Protein AF-A0A7V2S451-F1 (afdb_monomer)

Solvent-accessible surface area (backbone atoms only — not comparable to full-atom values): 4574 Å² total; per-residue (Å²): 134,86,81,66,71,44,78,48,82,43,49,39,64,56,77,43,52,72,69,53,45,52,57,45,51,66,56,52,58,60,51,64,73,40,80,37,46,74,48,77,47,81,55,64,39,38,35,41,38,32,28,30,63,93,65,44,52,75,68,59,55,50,51,56,37,49,78,72,65,49,59,62,44,75,79,81,125

Nearest PDB structures (foldseek):
  2phc-assembly1_B  TM=6.795E-01  e=5.062E-01  Pyrococcus horikoshii OT3
  3tvi-assembly4_H  TM=5.732E-01  e=3.976E-01  Clostridium acetobutylicum
  3tvi-assembly6_K  TM=5.781E-01  e=1.500E+00  Clostridium acetobutylicum
  3tvi-assembly2_C  TM=5.349E-01  e=1.798E+00  Clostridium acetobutylicum

Mean predicted aligned error: 4.35 Å

Sequence (77 aa):
MKRFNQLEVIHSRHLLSLKQQEQMRCRLQQLLKVTGIVSLCLDSQVLFVEYSDEFLDPGSIKRLLLEMGFPLKEKVQ

Radius of gyration: 12.41 Å; Cα contacts (8 Å, |Δi|>4): 106; chains: 1; bounding box: 28×23×37 Å

Foldseek 3Di:
DDFDKDKDKFFAPAWDDPVRQVVVVVLCVVCCVPAFWDDWDDDGGIIITIGGPVRDDPVRVVVVCVVSVGRTDDPPD

Secondary structure (DSSP, 8-state):
----EEEEEEEBSSPPPHHHHHHHHHHHGGGGGSTTEEEEEEETTEEEEEEETTT--HHHHHHHHHHTT--B-----

Structure (mmCIF, N/CA/C/O backbone):
data_AF-A0A7V2S451-F1
#
_entry.id   AF-A0A7V2S451-F1
#
loop_
_atom_site.group_PDB
_atom_site.id
_atom_site.type_symbol
_atom_site.label_atom_id
_atom_site.label_alt_id
_atom_site.label_comp_id
_atom_site.label_asym_id
_atom_site.label_entity_id
_atom_site.label_seq_id
_atom_site.pdbx_PDB_ins_code
_atom_site.Cartn_x
_atom_site.Cartn_y
_atom_site.Cartn_z
_atom_site.occupancy
_atom_site.B_iso_or_equiv
_atom_site.auth_seq_id
_atom_site.aut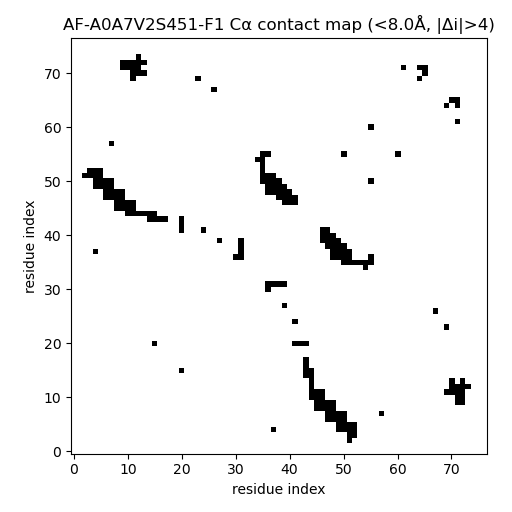h_comp_id
_atom_site.auth_asym_id
_atom_site.auth_atom_id
_atom_site.pdbx_PDB_model_num
ATOM 1 N N . MET A 1 1 ? 9.070 -12.782 -22.699 1.00 44.44 1 MET A N 1
ATOM 2 C CA . MET A 1 1 ? 9.721 -12.811 -21.368 1.00 44.44 1 MET A CA 1
ATOM 3 C C . MET A 1 1 ? 8.626 -12.821 -20.312 1.00 44.44 1 MET A C 1
ATOM 5 O O . MET A 1 1 ? 7.700 -12.031 -20.444 1.00 44.44 1 MET A O 1
ATOM 9 N N . LYS A 1 2 ? 8.662 -13.740 -19.337 1.00 52.81 2 LYS A N 1
ATOM 10 C CA . LYS A 1 2 ? 7.708 -13.732 -18.214 1.00 52.81 2 LYS A CA 1
ATOM 11 C C . LYS A 1 2 ? 8.136 -12.619 -17.256 1.00 52.81 2 LYS A C 1
ATOM 13 O O . LYS A 1 2 ? 9.240 -12.688 -16.732 1.00 52.81 2 LYS A O 1
ATOM 18 N N . ARG A 1 3 ? 7.304 -11.589 -17.090 1.00 61.31 3 ARG A N 1
ATOM 19 C CA . ARG A 1 3 ? 7.463 -10.608 -16.009 1.00 61.31 3 ARG A CA 1
ATOM 20 C C . ARG A 1 3 ? 7.021 -11.294 -14.720 1.00 61.31 3 ARG A C 1
ATOM 22 O O . ARG A 1 3 ? 5.935 -11.874 -14.700 1.00 61.31 3 ARG A O 1
ATOM 29 N N . PHE A 1 4 ? 7.876 -11.308 -13.704 1.00 77.38 4 PHE A N 1
ATOM 30 C CA . PHE A 1 4 ? 7.539 -11.880 -12.407 1.00 77.38 4 PHE A CA 1
ATOM 31 C C . PHE A 1 4 ? 7.015 -10.747 -11.533 1.00 77.38 4 PHE A C 1
ATOM 33 O O . PHE A 1 4 ? 7.774 -9.909 -11.063 1.00 77.38 4 PHE A O 1
ATOM 40 N N . ASN A 1 5 ? 5.698 -10.691 -11.363 1.00 87.94 5 ASN A N 1
ATOM 41 C CA . ASN A 1 5 ? 5.135 -9.834 -10.335 1.00 87.94 5 ASN A CA 1
ATOM 42 C C . ASN A 1 5 ? 5.448 -10.454 -8.968 1.00 87.94 5 ASN A C 1
ATOM 44 O O . ASN A 1 5 ? 5.358 -11.671 -8.791 1.00 87.94 5 ASN A O 1
ATOM 48 N N . GLN A 1 6 ? 5.795 -9.605 -8.013 1.00 94.56 6 GLN A N 1
ATOM 49 C CA . GLN A 1 6 ? 6.030 -9.944 -6.620 1.00 94.56 6 GLN A CA 1
ATOM 50 C C . GLN A 1 6 ? 4.852 -9.469 -5.775 1.00 94.56 6 GLN A C 1
ATOM 52 O O . GLN A 1 6 ? 4.217 -8.463 -6.090 1.00 94.56 6 GLN A O 1
ATOM 57 N N . LEU A 1 7 ? 4.588 -10.171 -4.675 1.00 94.69 7 LEU A N 1
ATOM 58 C CA . LEU A 1 7 ? 3.584 -9.788 -3.688 1.00 94.69 7 LEU A CA 1
ATOM 59 C C . LEU A 1 7 ? 4.277 -9.435 -2.372 1.00 94.69 7 LEU A C 1
ATOM 61 O O . LEU A 1 7 ? 4.850 -10.306 -1.722 1.00 94.69 7 LEU A O 1
ATOM 65 N N . GLU A 1 8 ? 4.190 -8.174 -1.958 1.00 95.31 8 GLU A N 1
ATOM 66 C CA . GLU A 1 8 ? 4.606 -7.738 -0.623 1.00 95.31 8 GLU A CA 1
ATOM 67 C C . GLU A 1 8 ? 3.379 -7.637 0.291 1.00 95.31 8 GLU A C 1
ATOM 69 O O . GLU A 1 8 ? 2.354 -7.046 -0.062 1.00 95.31 8 GLU A O 1
ATOM 74 N N . VAL A 1 9 ? 3.503 -8.193 1.497 1.00 95.69 9 VAL A N 1
ATOM 75 C CA . VAL A 1 9 ? 2.482 -8.120 2.547 1.00 95.69 9 VAL A CA 1
ATOM 76 C C . VAL A 1 9 ? 2.938 -7.133 3.614 1.00 95.69 9 VAL A C 1
ATOM 78 O O . VAL A 1 9 ? 3.959 -7.327 4.277 1.00 95.69 9 VAL A O 1
ATOM 81 N N . ILE A 1 10 ? 2.175 -6.059 3.788 1.00 94.88 10 ILE A N 1
ATOM 82 C CA . ILE A 1 10 ? 2.549 -4.923 4.625 1.00 94.88 10 ILE A CA 1
ATOM 83 C C . ILE A 1 10 ? 1.526 -4.747 5.739 1.00 94.88 10 ILE A C 1
ATOM 85 O O . ILE A 1 10 ? 0.348 -4.500 5.496 1.00 94.88 10 ILE A O 1
ATOM 89 N N . HIS A 1 11 ? 1.987 -4.826 6.984 1.00 94.25 11 HIS A N 1
ATOM 90 C CA . HIS A 1 11 ? 1.124 -4.661 8.148 1.00 94.25 11 HIS A CA 1
ATOM 91 C C . HIS A 1 11 ? 1.067 -3.206 8.605 1.00 94.25 11 HIS A C 1
ATOM 93 O O . HIS A 1 11 ? 2.099 -2.537 8.727 1.00 94.25 11 HIS A O 1
ATOM 99 N N . SER A 1 12 ? -0.131 -2.735 8.946 1.00 93.19 12 SER A N 1
ATOM 100 C CA . SER A 1 12 ? -0.290 -1.505 9.709 1.00 93.19 12 SER A CA 1
ATOM 101 C C . SER A 1 12 ? -0.003 -1.724 11.199 1.00 93.19 12 SER A C 1
ATOM 103 O O . SER A 1 12 ? -0.158 -2.815 11.758 1.00 93.19 12 SER A O 1
ATOM 105 N N . ARG A 1 13 ? 0.408 -0.650 11.874 1.00 92.38 13 ARG A N 1
ATOM 106 C CA . ARG A 1 13 ? 0.728 -0.603 13.305 1.00 92.38 13 ARG A CA 1
ATOM 107 C C . ARG A 1 13 ? -0.466 -0.995 14.180 1.00 92.38 13 ARG A C 1
ATOM 109 O O . ARG A 1 13 ? -0.272 -1.568 15.244 1.00 92.38 13 ARG A O 1
ATOM 116 N N . HIS A 1 14 ? -1.679 -0.692 13.730 1.00 90.38 14 HIS A N 1
ATOM 117 C CA . HIS A 1 14 ? -2.937 -0.989 14.411 1.00 90.38 14 HIS A CA 1
ATOM 118 C C . HIS A 1 14 ? -4.031 -1.337 13.395 1.00 90.38 14 HIS A C 1
ATOM 120 O O . HIS A 1 14 ? -3.895 -1.035 12.206 1.00 90.38 14 HIS A O 1
ATOM 126 N N . LEU A 1 15 ? -5.109 -1.964 13.871 1.00 92.62 15 LEU A N 1
ATOM 127 C CA . LEU A 1 15 ? -6.293 -2.262 13.068 1.00 92.62 15 LEU A CA 1
ATOM 128 C C . LEU A 1 15 ? -6.946 -0.962 12.587 1.00 92.62 15 LEU A C 1
ATOM 130 O O . LEU A 1 15 ? -7.206 -0.064 13.389 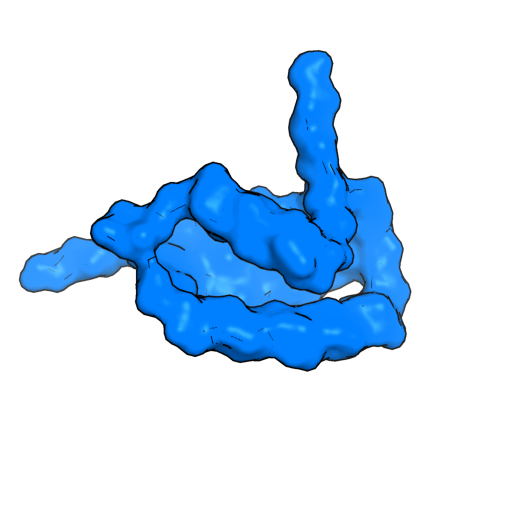1.00 92.62 15 LEU A O 1
ATOM 134 N N . LEU A 1 16 ? -7.235 -0.869 11.291 1.00 91.88 16 LEU A N 1
ATOM 135 C CA . LEU A 1 16 ? -7.945 0.273 10.732 1.00 91.88 16 LEU A CA 1
ATOM 136 C C . LEU A 1 16 ? -9.455 0.047 10.851 1.00 91.88 16 LEU A C 1
ATOM 138 O O . LEU A 1 16 ? -9.989 -0.954 10.3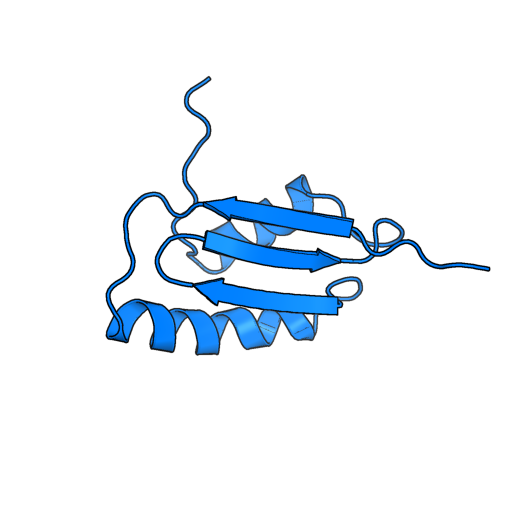69 1.00 91.88 16 LEU A O 1
ATOM 142 N N . SER A 1 17 ? -10.160 1.007 11.448 1.00 94.44 17 SER A N 1
ATOM 143 C CA . SER A 1 17 ? -11.625 1.068 11.382 1.00 94.44 17 SER A CA 1
ATOM 144 C C . SER A 1 17 ? -12.108 1.139 9.929 1.00 94.44 17 SER A C 1
ATOM 146 O O . SER A 1 17 ? -11.376 1.589 9.048 1.00 94.44 17 SER A O 1
ATOM 148 N N . LEU A 1 18 ? -13.364 0.766 9.668 1.00 94.31 18 LEU A N 1
ATOM 149 C CA . LEU A 1 18 ? -13.939 0.811 8.315 1.00 94.31 18 LEU A CA 1
ATOM 150 C C . LEU A 1 18 ? -13.786 2.191 7.652 1.00 94.31 18 LEU A C 1
ATOM 152 O O . LEU A 1 18 ? -13.368 2.278 6.500 1.00 94.31 18 LEU A O 1
ATOM 156 N N . LYS A 1 19 ? -14.012 3.273 8.411 1.00 95.00 19 LYS A N 1
ATOM 157 C CA . LYS A 1 19 ? -13.823 4.651 7.935 1.00 95.00 19 LYS A CA 1
ATOM 158 C C . LYS A 1 19 ? -12.365 4.945 7.562 1.00 95.00 19 LYS A C 1
ATOM 160 O O . LYS A 1 19 ? -12.105 5.578 6.543 1.00 95.00 19 LYS A O 1
ATOM 165 N N . GLN A 1 20 ? -11.405 4.486 8.368 1.00 94.31 20 GLN A N 1
ATOM 166 C CA . GLN A 1 20 ? -9.979 4.643 8.061 1.00 94.31 20 GLN A CA 1
ATOM 167 C C . GLN A 1 20 ? -9.572 3.814 6.841 1.00 94.31 20 GLN A C 1
ATOM 169 O O . GLN A 1 20 ? -8.797 4.298 6.022 1.00 94.31 20 GLN A O 1
ATOM 174 N N . GLN A 1 21 ? -10.102 2.595 6.693 1.00 94.31 21 GLN A N 1
ATOM 175 C CA . GLN A 1 21 ? -9.850 1.760 5.518 1.00 94.31 21 GLN A CA 1
ATOM 176 C C . GLN A 1 21 ? -10.352 2.437 4.244 1.00 94.31 21 GLN A C 1
ATOM 178 O O . GLN A 1 21 ? -9.621 2.487 3.262 1.00 94.31 21 GLN A O 1
ATOM 183 N N . GLU A 1 22 ? -11.561 2.996 4.257 1.00 94.50 22 GLU A N 1
ATOM 184 C CA . GLU A 1 22 ? -12.126 3.713 3.111 1.00 94.50 22 GLU A CA 1
ATOM 185 C C . GLU A 1 22 ? -11.280 4.935 2.730 1.00 94.50 22 GLU A C 1
ATOM 187 O O . GLU A 1 22 ? -10.841 5.062 1.586 1.00 94.50 22 GLU A O 1
ATOM 192 N N . GLN A 1 23 ? -10.942 5.780 3.709 1.00 94.12 23 GLN A N 1
ATOM 193 C CA . GLN A 1 23 ? -10.066 6.935 3.491 1.00 94.12 23 GLN A CA 1
ATOM 194 C C . GLN A 1 23 ? -8.690 6.525 2.956 1.00 94.12 23 GLN A C 1
ATOM 196 O O . GLN A 1 23 ? -8.145 7.177 2.062 1.00 94.12 23 GLN A O 1
ATOM 201 N N . MET A 1 24 ? -8.127 5.440 3.488 1.00 94.25 24 MET A N 1
ATOM 202 C CA . MET A 1 24 ? -6.827 4.941 3.065 1.00 94.25 24 MET A CA 1
ATOM 203 C C . MET A 1 24 ? -6.886 4.346 1.659 1.00 94.25 24 MET A C 1
ATOM 205 O O . MET A 1 24 ? -6.000 4.630 0.861 1.00 94.25 24 MET A O 1
ATOM 209 N N . ARG A 1 25 ? -7.943 3.604 1.303 1.00 93.94 25 ARG A N 1
ATOM 210 C CA . ARG A 1 25 ? -8.155 3.096 -0.064 1.00 93.94 25 ARG A CA 1
ATOM 211 C C . ARG A 1 25 ? -8.188 4.239 -1.078 1.00 93.94 25 ARG A C 1
ATOM 213 O O . ARG A 1 25 ? -7.495 4.152 -2.088 1.00 93.94 25 ARG A O 1
ATOM 220 N N . CYS A 1 26 ? -8.886 5.339 -0.783 1.00 92.94 26 CYS A N 1
ATOM 221 C CA . 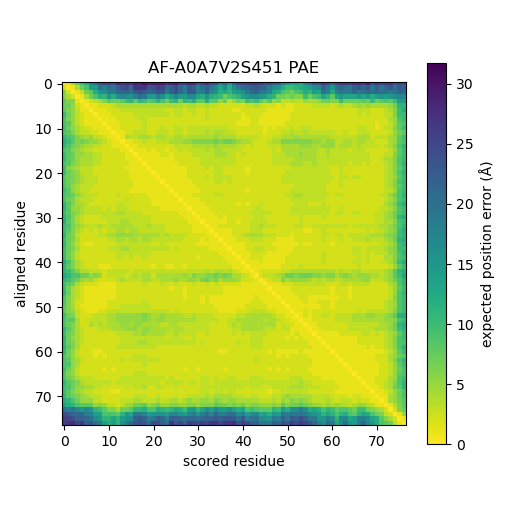CYS A 1 26 ? -8.898 6.524 -1.650 1.00 92.94 26 CYS A CA 1
ATOM 222 C C . CYS A 1 26 ? -7.498 7.127 -1.853 1.00 92.94 26 CYS A C 1
ATOM 224 O O . CYS A 1 26 ? -7.157 7.552 -2.955 1.00 92.94 26 CYS A O 1
ATOM 226 N N . ARG A 1 27 ? -6.660 7.148 -0.809 1.00 93.25 27 ARG A N 1
ATOM 227 C CA . ARG A 1 27 ? -5.267 7.611 -0.926 1.00 93.25 27 ARG A CA 1
ATOM 228 C C . ARG A 1 27 ? -4.414 6.627 -1.726 1.00 93.25 27 ARG A C 1
ATOM 230 O O . ARG A 1 27 ? -3.717 7.041 -2.647 1.00 93.25 27 ARG A O 1
ATOM 237 N N . LEU A 1 28 ? -4.509 5.334 -1.414 1.00 94.56 28 LEU A N 1
ATOM 238 C CA . LEU A 1 28 ? -3.766 4.242 -2.055 1.00 94.56 28 LEU A CA 1
ATOM 239 C C . LEU A 1 28 ? -4.023 4.151 -3.562 1.00 94.56 28 LEU A C 1
ATOM 241 O O . LEU A 1 28 ? -3.122 3.763 -4.296 1.00 94.56 28 LEU A O 1
ATOM 245 N N . GLN A 1 29 ? -5.186 4.584 -4.055 1.00 93.81 29 GLN A N 1
ATOM 246 C CA . GLN A 1 29 ? -5.442 4.674 -5.499 1.00 93.81 29 GLN A CA 1
ATOM 247 C C . GLN A 1 29 ? -4.407 5.526 -6.250 1.00 93.81 29 GLN A C 1
ATOM 249 O O . GLN A 1 29 ? -4.148 5.264 -7.422 1.00 93.81 29 GLN A O 1
ATOM 254 N N . GLN A 1 30 ? -3.780 6.517 -5.603 1.00 93.12 30 GLN A N 1
ATOM 255 C CA . GLN A 1 30 ? -2.729 7.309 -6.250 1.00 93.12 30 GLN A CA 1
ATOM 256 C C . GLN A 1 30 ? -1.462 6.485 -6.528 1.00 93.12 30 GLN A C 1
ATOM 258 O O . GLN A 1 30 ? -0.773 6.765 -7.505 1.00 93.12 30 GLN A O 1
ATOM 263 N N . LEU A 1 31 ? -1.185 5.437 -5.740 1.00 93.50 31 LEU A N 1
ATOM 264 C CA . LEU A 1 31 ? -0.038 4.548 -5.962 1.00 93.50 31 LEU A CA 1
ATOM 265 C C . LEU A 1 31 ? -0.186 3.687 -7.214 1.00 93.50 31 LEU A C 1
ATOM 267 O O . LEU A 1 31 ? 0.821 3.295 -7.785 1.00 93.50 31 LEU A O 1
ATOM 271 N N . LEU A 1 32 ? -1.410 3.451 -7.697 1.00 93.75 32 LEU A N 1
ATOM 272 C CA . LEU A 1 32 ? -1.630 2.741 -8.965 1.00 93.75 32 LEU A CA 1
ATOM 273 C C . LEU A 1 32 ? -1.100 3.520 -10.183 1.00 93.75 32 LEU A C 1
ATOM 275 O O . LEU A 1 32 ? -1.005 2.967 -11.272 1.00 93.75 32 LEU A O 1
ATOM 279 N N . LYS A 1 33 ? -0.758 4.805 -10.015 1.00 93.50 33 LYS A N 1
ATOM 280 C CA . LYS A 1 33 ? -0.101 5.622 -11.047 1.00 93.50 33 LYS A CA 1
ATOM 281 C C . LYS A 1 33 ? 1.423 5.479 -11.035 1.00 93.50 33 LYS A C 1
ATOM 283 O O . LYS A 1 33 ? 2.078 5.983 -11.943 1.00 93.50 33 LYS A O 1
ATOM 288 N N . VAL A 1 34 ? 1.993 4.851 -10.005 1.00 93.88 34 VAL A N 1
ATOM 289 C CA . VAL A 1 34 ? 3.437 4.642 -9.882 1.00 93.88 34 VAL A CA 1
ATOM 290 C C . VAL A 1 34 ? 3.840 3.479 -10.775 1.00 93.88 34 VAL A C 1
ATOM 292 O O . VAL A 1 34 ? 3.324 2.369 -10.640 1.00 93.88 34 VAL A O 1
ATOM 295 N N . THR A 1 35 ? 4.792 3.727 -11.674 1.00 94.44 35 THR A N 1
ATOM 296 C CA . THR A 1 35 ? 5.366 2.687 -12.530 1.00 94.44 35 THR A CA 1
ATOM 297 C C . THR A 1 35 ? 5.869 1.525 -11.680 1.00 94.44 35 THR A C 1
ATOM 299 O O . THR A 1 35 ? 6.671 1.715 -10.771 1.00 94.44 35 THR A O 1
ATOM 302 N N . GLY A 1 36 ? 5.393 0.320 -11.988 1.00 93.69 36 GLY A N 1
ATOM 303 C CA . GLY A 1 36 ? 5.769 -0.897 -11.278 1.00 93.69 36 GLY A CA 1
ATOM 304 C C . GLY A 1 36 ? 4.762 -1.364 -10.232 1.00 93.69 36 GLY A C 1
ATOM 305 O O . GLY A 1 36 ? 4.817 -2.537 -9.889 1.00 93.69 36 GLY A O 1
ATOM 306 N N . ILE A 1 37 ? 3.820 -0.536 -9.762 1.00 96.00 37 ILE A N 1
ATOM 307 C CA . ILE A 1 37 ? 2.700 -1.024 -8.940 1.00 96.00 37 ILE A CA 1
ATOM 308 C C . ILE A 1 37 ? 1.646 -1.644 -9.862 1.00 96.00 37 ILE A C 1
ATOM 310 O O . ILE A 1 37 ? 1.180 -1.002 -10.801 1.00 96.00 37 ILE A O 1
ATOM 314 N N . VAL A 1 38 ? 1.266 -2.891 -9.588 1.00 94.94 38 VAL A N 1
ATOM 315 C CA . VAL A 1 38 ? 0.293 -3.650 -10.387 1.00 94.94 38 VAL A CA 1
ATOM 316 C C . VAL A 1 38 ? -1.075 -3.640 -9.718 1.00 94.94 38 VAL A C 1
ATOM 318 O O . VAL A 1 38 ? -2.075 -3.311 -10.355 1.00 94.94 38 VAL A O 1
ATOM 321 N N . SER A 1 39 ? -1.134 -3.983 -8.430 1.00 95.38 39 SER A N 1
ATOM 322 C CA . SER A 1 39 ? -2.394 -4.052 -7.693 1.00 95.38 39 SER A CA 1
ATOM 323 C C . SER A 1 39 ? -2.204 -3.787 -6.197 1.00 95.38 39 SER A C 1
ATOM 325 O O . SER A 1 39 ? -1.109 -3.919 -5.646 1.00 95.38 39 SER A O 1
ATOM 327 N N . LEU A 1 40 ? -3.285 -3.352 -5.544 1.00 96.31 40 LEU A N 1
ATOM 328 C CA . LEU A 1 40 ? -3.318 -3.011 -4.123 1.00 96.31 40 LEU A CA 1
ATOM 329 C C . LEU A 1 40 ? -4.611 -3.531 -3.496 1.00 96.31 40 LEU A C 1
ATOM 331 O O . LEU A 1 40 ? -5.698 -3.266 -4.013 1.00 96.31 40 LEU A O 1
ATOM 335 N N . CYS A 1 41 ? -4.509 -4.201 -2.350 1.00 95.50 41 CYS A N 1
ATOM 336 C CA . CYS A 1 41 ? -5.669 -4.615 -1.563 1.00 95.50 41 CYS A CA 1
ATOM 337 C C . CYS A 1 41 ? -5.436 -4.318 -0.083 1.00 95.50 41 CYS A C 1
ATOM 339 O O . CYS A 1 41 ? -4.504 -4.843 0.518 1.00 95.50 41 CYS A O 1
ATOM 341 N N . LEU A 1 42 ? -6.280 -3.467 0.504 1.00 95.44 42 LEU A N 1
ATOM 342 C CA . LEU A 1 42 ? -6.262 -3.181 1.936 1.00 95.44 42 LEU A CA 1
ATOM 343 C C . LEU A 1 42 ? -7.404 -3.925 2.622 1.00 95.44 42 LEU A C 1
ATOM 345 O O . LEU A 1 42 ? -8.573 -3.611 2.371 1.00 95.44 42 LEU A O 1
ATOM 349 N N . ASP A 1 43 ? -7.054 -4.824 3.535 1.00 92.50 43 ASP A N 1
ATOM 350 C CA . ASP A 1 43 ? -7.981 -5.503 4.433 1.00 92.50 43 ASP A CA 1
ATOM 351 C C . ASP A 1 43 ? -7.543 -5.305 5.886 1.00 92.50 43 ASP A C 1
ATOM 353 O O . ASP A 1 43 ? -6.534 -5.853 6.327 1.00 92.50 43 ASP A O 1
ATOM 357 N N . SER A 1 44 ? -8.333 -4.532 6.636 1.00 90.12 44 SER A N 1
AT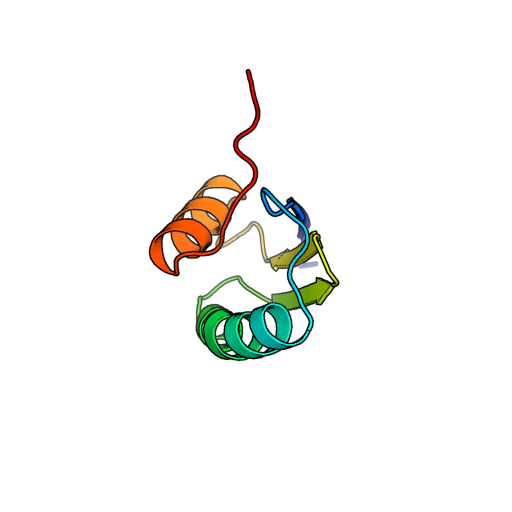OM 358 C CA . SER A 1 44 ? -8.231 -4.362 8.089 1.00 90.12 44 SER A CA 1
ATOM 359 C C . SER A 1 44 ? -6.873 -3.858 8.595 1.00 90.12 44 SER A C 1
ATOM 361 O O . SER A 1 44 ? -6.736 -2.678 8.913 1.00 90.12 44 SER A O 1
ATOM 363 N N . GLN A 1 45 ? -5.869 -4.729 8.682 1.00 93.00 45 GLN A N 1
ATOM 364 C CA . GLN A 1 45 ? -4.506 -4.414 9.118 1.00 93.00 45 GLN A CA 1
ATOM 365 C C . GLN A 1 45 ? -3.443 -4.737 8.053 1.00 93.00 45 GLN A C 1
ATOM 367 O O . GLN A 1 45 ? -2.254 -4.503 8.261 1.00 93.00 45 GLN A O 1
ATOM 372 N N . VAL A 1 46 ? -3.838 -5.314 6.924 1.00 94.50 46 VAL A N 1
ATOM 373 C CA . VAL A 1 46 ? -2.916 -5.868 5.937 1.00 94.50 46 VAL A CA 1
ATOM 374 C C . VAL A 1 46 ? -3.137 -5.184 4.600 1.00 94.50 46 VAL A C 1
ATOM 376 O O . VAL A 1 46 ? -4.246 -5.156 4.071 1.00 94.50 46 VAL A O 1
ATOM 379 N N . LEU A 1 47 ? -2.062 -4.621 4.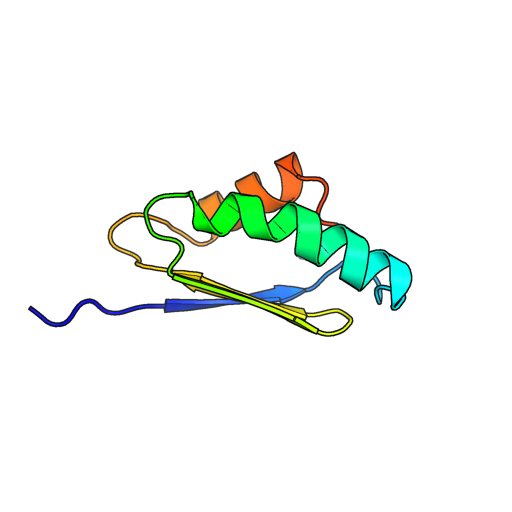063 1.00 96.50 47 LEU A N 1
ATOM 380 C CA . LEU A 1 47 ? -1.982 -4.126 2.703 1.00 96.50 47 LEU A CA 1
ATOM 381 C C . LEU A 1 47 ? -1.182 -5.126 1.869 1.00 96.50 47 LEU A C 1
ATOM 383 O O . LEU A 1 47 ? -0.002 -5.359 2.123 1.00 96.50 47 LEU A O 1
ATOM 387 N N . PHE A 1 48 ? -1.833 -5.686 0.864 1.00 96.62 48 PHE A N 1
ATOM 388 C CA . PHE A 1 48 ? -1.212 -6.495 -0.170 1.00 96.62 48 PHE A CA 1
ATOM 389 C C . PHE A 1 48 ? -0.814 -5.579 -1.323 1.00 96.62 48 PHE A C 1
ATOM 391 O O . PHE A 1 48 ? -1.654 -4.825 -1.822 1.00 96.62 48 PHE A O 1
ATOM 398 N N . VAL A 1 49 ? 0.454 -5.635 -1.724 1.00 96.81 49 VAL A N 1
ATOM 399 C CA . VAL A 1 49 ? 0.996 -4.859 -2.841 1.00 96.81 49 VAL A CA 1
ATOM 400 C C . VAL A 1 49 ? 1.588 -5.811 -3.859 1.00 96.81 49 VAL A C 1
ATOM 402 O O . VAL A 1 49 ? 2.605 -6.449 -3.592 1.00 96.81 49 VAL A O 1
ATOM 405 N N . GLU A 1 50 ? 0.965 -5.893 -5.026 1.00 96.69 50 GLU A N 1
ATOM 406 C CA . GLU A 1 50 ? 1.560 -6.564 -6.172 1.00 96.69 50 GLU A CA 1
ATOM 407 C C . GLU A 1 50 ? 2.373 -5.549 -6.976 1.00 96.69 50 GLU A C 1
ATOM 409 O O . GLU A 1 50 ? 1.868 -4.475 -7.323 1.00 96.69 50 GLU A O 1
ATOM 414 N N . TYR A 1 51 ? 3.627 -5.874 -7.271 1.00 95.81 51 TYR A N 1
ATOM 415 C CA . TYR A 1 51 ? 4.535 -4.982 -7.982 1.00 95.81 51 TYR A CA 1
ATOM 416 C C . TYR A 1 51 ? 5.498 -5.740 -8.896 1.00 95.81 51 TYR A C 1
ATOM 418 O O . TYR A 1 51 ?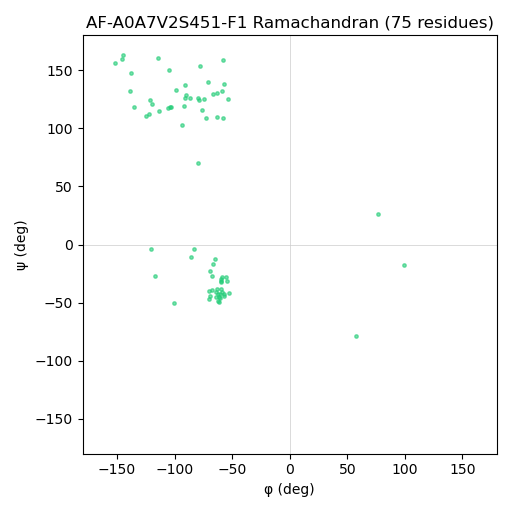 5.737 -6.931 -8.731 1.00 95.81 51 TYR A O 1
ATOM 426 N N . SER A 1 52 ? 6.062 -5.034 -9.868 1.00 94.44 52 SER A N 1
ATOM 427 C CA . SER A 1 52 ? 7.111 -5.531 -10.753 1.00 94.44 52 SER A CA 1
ATOM 428 C C . SER A 1 52 ? 8.479 -5.197 -10.162 1.00 94.44 52 SER A C 1
ATOM 430 O O . SER A 1 52 ? 8.818 -4.019 -10.017 1.00 94.44 52 SER A O 1
ATOM 432 N N . ASP A 1 53 ? 9.275 -6.225 -9.873 1.00 92.50 53 ASP A N 1
ATOM 433 C CA . ASP A 1 53 ? 10.632 -6.099 -9.315 1.00 92.50 53 ASP A CA 1
ATOM 434 C C . ASP A 1 53 ? 11.644 -5.443 -10.273 1.00 92.50 53 ASP A C 1
ATOM 436 O O . ASP A 1 53 ? 12.671 -4.930 -9.840 1.00 92.50 53 ASP A O 1
ATOM 440 N N . GLU A 1 54 ? 11.317 -5.372 -11.565 1.00 92.25 54 GLU A N 1
ATOM 441 C CA . GLU A 1 54 ? 12.045 -4.578 -12.566 1.00 92.25 54 GLU A CA 1
ATOM 442 C C . GLU A 1 54 ? 12.070 -3.068 -12.244 1.00 92.25 54 GLU A C 1
ATOM 444 O O . GLU A 1 54 ? 13.020 -2.377 -12.608 1.00 92.25 54 GLU A O 1
ATOM 449 N N . PHE A 1 55 ? 11.037 -2.545 -11.568 1.00 92.06 55 PHE A N 1
ATOM 450 C CA . PHE A 1 55 ? 10.863 -1.102 -11.344 1.00 92.06 55 PHE A CA 1
ATOM 451 C C . PHE A 1 55 ? 10.894 -0.696 -9.872 1.00 92.06 55 PHE A C 1
ATOM 453 O O . PHE A 1 55 ? 11.199 0.457 -9.567 1.00 92.06 55 PHE A O 1
ATOM 460 N N . LEU A 1 56 ? 10.528 -1.602 -8.964 1.00 93.81 56 LEU A N 1
ATOM 461 C CA . LEU A 1 56 ? 10.349 -1.300 -7.549 1.00 93.81 56 LEU A CA 1
ATOM 462 C C . LEU A 1 56 ? 10.940 -2.396 -6.672 1.00 93.81 56 LEU A C 1
ATOM 464 O O . LEU A 1 56 ? 10.862 -3.577 -6.986 1.00 93.81 56 LEU A O 1
ATOM 468 N N . ASP A 1 57 ? 11.445 -1.986 -5.514 1.00 94.06 57 ASP A N 1
ATOM 469 C CA . ASP A 1 57 ? 11.818 -2.868 -4.416 1.00 94.06 57 ASP A CA 1
ATOM 470 C C . ASP A 1 57 ? 10.906 -2.629 -3.188 1.00 94.06 57 ASP A C 1
ATOM 472 O O . ASP A 1 57 ? 10.306 -1.552 -3.048 1.00 94.06 57 ASP A O 1
ATOM 476 N N . PRO A 1 58 ? 10.818 -3.587 -2.244 1.00 92.69 58 PRO A N 1
ATOM 477 C CA . PRO A 1 58 ? 10.008 -3.439 -1.032 1.00 92.69 58 PRO A CA 1
ATOM 478 C C . PRO A 1 58 ? 10.313 -2.190 -0.193 1.00 92.69 58 PRO A C 1
ATOM 480 O O . PRO A 1 58 ? 9.424 -1.665 0.483 1.00 92.69 58 PRO A O 1
ATOM 483 N N . GLY A 1 59 ? 11.562 -1.720 -0.185 1.00 93.94 59 GLY A N 1
ATOM 484 C CA . GLY A 1 59 ? 11.977 -0.526 0.546 1.00 93.94 59 GLY A CA 1
ATOM 485 C C . GLY A 1 59 ? 11.396 0.746 -0.065 1.00 93.94 59 GLY A C 1
ATOM 486 O O . GLY A 1 59 ? 10.849 1.580 0.663 1.00 93.94 59 GLY A O 1
ATOM 487 N N . SER A 1 60 ? 11.433 0.861 -1.393 1.00 94.75 60 SER A N 1
ATOM 488 C CA . SER A 1 60 ? 10.800 1.963 -2.129 1.00 94.75 60 SER A CA 1
ATOM 489 C C . SER A 1 60 ? 9.284 2.005 -1.910 1.00 94.75 60 SER A C 1
ATOM 491 O O . SER A 1 60 ? 8.734 3.069 -1.622 1.00 94.75 60 SER A O 1
ATOM 493 N N . ILE A 1 61 ? 8.610 0.848 -1.923 1.00 95.19 61 ILE A N 1
ATOM 494 C CA . ILE A 1 61 ? 7.168 0.749 -1.629 1.00 95.19 61 ILE A CA 1
ATOM 495 C C . ILE A 1 61 ? 6.859 1.248 -0.212 1.00 95.19 61 ILE A C 1
ATOM 497 O O . ILE A 1 61 ? 5.940 2.043 -0.012 1.00 95.19 61 ILE A O 1
ATOM 501 N N . LYS A 1 62 ? 7.646 0.829 0.788 1.00 94.56 62 LYS A N 1
ATOM 502 C CA . LYS A 1 62 ? 7.469 1.276 2.181 1.00 94.56 62 LYS A CA 1
ATOM 503 C C . LYS A 1 62 ? 7.686 2.778 2.330 1.00 94.56 62 LYS A C 1
ATOM 505 O O . LYS A 1 62 ? 6.934 3.416 3.061 1.00 94.56 62 LYS A O 1
ATOM 510 N N . ARG A 1 63 ? 8.657 3.357 1.621 1.00 94.12 63 ARG A N 1
ATOM 511 C CA . ARG A 1 63 ? 8.886 4.808 1.630 1.00 94.12 63 ARG A CA 1
ATOM 512 C C . ARG A 1 63 ? 7.682 5.574 1.076 1.00 94.12 63 ARG A C 1
ATOM 514 O O . ARG A 1 63 ? 7.191 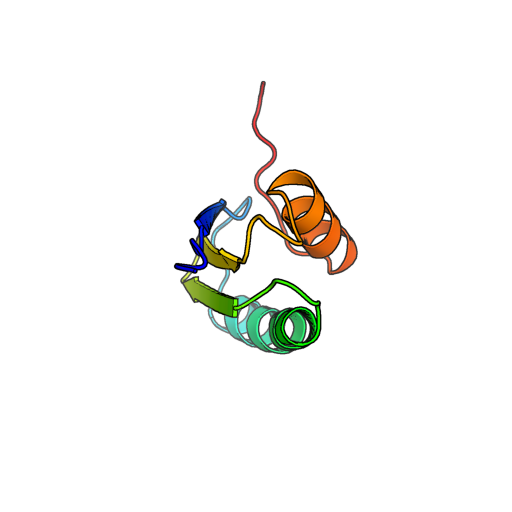6.467 1.758 1.00 94.12 63 ARG A O 1
ATOM 521 N N . LEU A 1 64 ? 7.152 5.159 -0.078 1.00 94.44 64 LEU A N 1
ATOM 522 C CA . LEU A 1 64 ? 5.947 5.757 -0.671 1.00 94.44 64 LEU A CA 1
ATOM 523 C C . LEU A 1 64 ? 4.745 5.690 0.283 1.00 94.44 64 LEU A C 1
ATOM 525 O O . LEU A 1 64 ? 4.004 6.658 0.452 1.00 94.44 64 LEU A O 1
ATOM 529 N N . LEU A 1 65 ? 4.570 4.552 0.957 1.00 94.75 65 LEU A N 1
ATOM 530 C CA . LEU A 1 65 ? 3.506 4.373 1.943 1.00 94.75 65 LEU A CA 1
ATOM 531 C C . LEU A 1 65 ? 3.663 5.309 3.150 1.00 94.75 65 LEU A C 1
ATOM 533 O O . LEU A 1 65 ? 2.666 5.876 3.598 1.00 94.75 65 LEU A O 1
ATOM 537 N N . LEU A 1 66 ? 4.885 5.514 3.652 1.00 93.19 66 LEU A N 1
ATOM 538 C CA . LEU A 1 66 ? 5.154 6.475 4.730 1.00 93.19 66 LEU A CA 1
ATOM 539 C C . LEU A 1 66 ? 4.857 7.914 4.307 1.00 93.19 66 LEU A C 1
ATOM 541 O O . LEU A 1 66 ? 4.199 8.634 5.055 1.00 93.19 66 LEU A O 1
ATOM 545 N N . GLU A 1 67 ? 5.289 8.318 3.112 1.00 92.75 67 GLU A N 1
ATOM 546 C CA . GLU A 1 67 ? 5.051 9.664 2.568 1.00 92.75 67 GLU A CA 1
ATOM 547 C C . GLU A 1 67 ? 3.551 9.977 2.439 1.00 92.75 67 GLU A C 1
ATOM 549 O O . GLU A 1 67 ? 3.120 11.111 2.643 1.00 92.75 67 GLU A O 1
ATOM 554 N N . MET A 1 68 ? 2.727 8.957 2.190 1.00 91.38 68 MET A N 1
ATOM 555 C CA . MET A 1 68 ? 1.265 9.074 2.144 1.00 91.38 68 MET A CA 1
ATOM 556 C C . MET A 1 68 ? 0.572 9.000 3.515 1.00 91.38 68 MET A C 1
ATOM 558 O O . MET A 1 68 ? -0.656 9.147 3.610 1.00 91.38 68 MET A O 1
ATOM 562 N N . GLY A 1 69 ? 1.337 8.755 4.579 1.00 91.25 69 GLY A N 1
ATOM 563 C CA . GLY A 1 69 ? 0.833 8.601 5.940 1.00 91.25 69 GLY A CA 1
ATOM 564 C C . GLY A 1 69 ? 0.178 7.245 6.211 1.00 91.25 69 GLY A C 1
ATOM 565 O O . GLY A 1 69 ? -0.691 7.156 7.083 1.00 91.25 69 GLY A O 1
ATOM 566 N N . PHE A 1 70 ? 0.548 6.187 5.481 1.00 93.25 70 PHE A N 1
ATOM 567 C CA . PHE A 1 70 ? 0.134 4.832 5.837 1.00 93.25 70 PHE A CA 1
ATOM 568 C C . PHE A 1 70 ? 0.800 4.431 7.166 1.00 93.25 70 PHE A C 1
ATOM 570 O O . PHE A 1 70 ? 2.020 4.556 7.305 1.00 93.25 70 PHE A O 1
ATOM 577 N N . PRO A 1 71 ? 0.042 3.929 8.155 1.00 92.62 71 PRO A N 1
ATOM 578 C CA . PRO A 1 71 ? 0.569 3.654 9.486 1.00 92.62 71 PRO A CA 1
ATOM 579 C C . PRO A 1 71 ? 1.333 2.329 9.503 1.00 92.62 71 PRO A C 1
ATOM 581 O O . PRO A 1 71 ? 0.852 1.360 10.080 1.00 92.62 71 PRO A O 1
ATOM 584 N N . LEU A 1 72 ? 2.505 2.260 8.869 1.00 91.38 72 LEU A N 1
ATOM 585 C CA . LEU A 1 72 ? 3.328 1.049 8.826 1.00 91.38 72 LEU A CA 1
ATOM 586 C C . LEU A 1 72 ? 3.676 0.551 10.235 1.00 91.38 72 LEU A C 1
ATOM 588 O O . LEU A 1 72 ? 4.024 1.324 11.136 1.00 91.38 72 LEU A O 1
ATOM 592 N N . LYS A 1 73 ? 3.611 -0.768 10.419 1.00 87.56 73 LYS A N 1
ATOM 593 C CA . LYS A 1 73 ? 4.233 -1.425 11.562 1.00 87.56 73 LYS A CA 1
ATOM 594 C C . LYS A 1 73 ? 5.740 -1.416 11.326 1.00 87.56 73 LYS A C 1
ATOM 596 O O . LYS A 1 73 ? 6.238 -2.110 10.442 1.00 87.56 73 LYS A O 1
ATOM 601 N N . GLU A 1 74 ? 6.459 -0.613 12.099 1.00 75.81 74 GLU A N 1
ATOM 602 C CA . GLU A 1 74 ? 7.916 -0.701 12.142 1.00 75.81 74 GLU A CA 1
ATOM 603 C C . GLU A 1 74 ? 8.283 -2.118 12.596 1.00 75.81 74 GLU A C 1
ATOM 605 O O . GLU A 1 74 ? 7.694 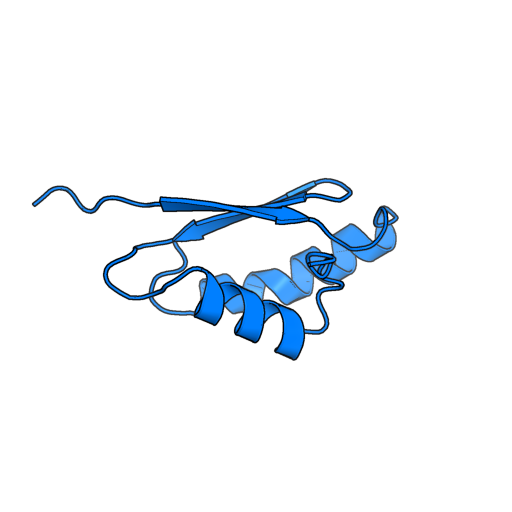-2.648 13.545 1.00 75.81 74 GLU A O 1
ATOM 610 N N . LYS A 1 75 ? 9.210 -2.771 11.885 1.00 58.81 75 LYS A N 1
ATOM 611 C CA . LYS A 1 75 ? 9.832 -3.975 12.430 1.00 58.81 75 LYS A CA 1
ATOM 612 C C . LYS A 1 75 ? 10.584 -3.514 13.675 1.00 58.81 75 LYS A C 1
ATOM 614 O O . LYS A 1 75 ? 11.566 -2.792 13.547 1.00 58.81 75 LYS A O 1
ATOM 619 N N . VAL A 1 76 ? 10.091 -3.899 14.850 1.00 42.34 76 VAL A N 1
ATOM 620 C CA . VAL A 1 76 ? 10.911 -3.923 16.061 1.00 42.34 76 VAL A CA 1
ATOM 621 C C . VAL A 1 76 ? 12.075 -4.846 15.708 1.00 42.34 76 VAL A C 1
ATOM 623 O O . VAL A 1 76 ? 11.837 -6.020 15.415 1.00 42.34 76 VAL A O 1
ATOM 626 N N . GLN A 1 77 ? 13.265 -4.266 15.545 1.00 34.50 77 GLN A N 1
ATOM 627 C CA . GLN A 1 77 ? 14.505 -5.020 15.368 1.00 34.50 77 GLN A CA 1
ATOM 628 C C . GLN A 1 77 ? 14.774 -5.866 16.608 1.00 34.50 77 GLN A C 1
ATOM 630 O O . GLN A 1 77 ? 14.477 -5.374 17.721 1.00 34.50 77 GLN A O 1
#

pLDDT: mean 89.84, std 12.57, range [34.5, 96.81]